Protein AF-A0A3M0ZYY0-F1 (afdb_monomer_lite)

Radius of gyration: 15.66 Å; chains: 1; bounding box: 43×36×39 Å

Sequence (171 aa):
MPRGFCGGTGKLKDIKLVLILAEPSNNTQSNEQYLKTKPNELLDEVSKFVYNAYEKSQDEFHQNARRFLNLVWPGLNFHEQMKKTWITESVLCSVPPIEGKEKGNSLADIDKEICKKCSEKYLLKQLKKMHDCCIVKVGTKAKRRINMAKNELISNGIDISTFHEIRHFKP

pLDDT: mean 86.07, std 13.93, range [40.84, 98.44]

Structure (mmCIF, N/CA/C/O backbone):
data_AF-A0A3M0ZYY0-F1
#
_entry.id   AF-A0A3M0ZYY0-F1
#
loop_
_atom_site.group_PDB
_atom_site.id
_atom_site.type_symbol
_atom_site.label_atom_id
_atom_site.label_alt_id
_atom_site.label_comp_id
_atom_site.label_asym_id
_atom_site.label_entity_id
_atom_site.label_seq_id
_atom_site.pdbx_PDB_ins_code
_atom_site.Cartn_x
_atom_site.Cartn_y
_atom_site.Cartn_z
_atom_site.occupancy
_atom_site.B_iso_or_equiv
_atom_site.auth_seq_id
_atom_site.auth_comp_id
_atom_site.auth_asym_id
_atom_site.auth_atom_id
_atom_site.pdbx_PDB_model_num
ATOM 1 N N . MET A 1 1 ? 8.358 0.743 -14.050 1.00 74.88 1 MET A N 1
ATOM 2 C CA . MET A 1 1 ? 6.918 1.063 -14.150 1.00 74.88 1 MET A CA 1
ATOM 3 C C . MET A 1 1 ? 6.292 0.900 -12.765 1.00 74.88 1 MET A C 1
ATOM 5 O O . MET A 1 1 ? 6.615 -0.093 -12.117 1.00 74.88 1 MET A O 1
ATOM 9 N N . PRO A 1 2 ? 5.470 1.855 -12.288 1.00 84.69 2 PRO A N 1
ATOM 10 C CA . PRO A 1 2 ? 4.757 1.731 -11.016 1.00 84.69 2 PRO A CA 1
ATOM 11 C C . PRO A 1 2 ? 3.792 0.535 -11.021 1.00 84.69 2 PRO A C 1
ATOM 13 O O . PRO A 1 2 ? 2.929 0.469 -11.889 1.00 84.69 2 PRO A O 1
ATOM 16 N N . ARG A 1 3 ? 3.937 -0.381 -10.062 1.00 88.62 3 ARG A N 1
ATOM 17 C CA . ARG A 1 3 ? 3.111 -1.588 -9.869 1.00 88.62 3 ARG A CA 1
ATOM 18 C C . ARG A 1 3 ? 2.894 -2.004 -8.415 1.00 88.62 3 ARG A C 1
ATOM 20 O O . ARG A 1 3 ? 2.139 -2.926 -8.154 1.00 88.62 3 ARG A O 1
ATOM 27 N N . GLY A 1 4 ? 3.535 -1.326 -7.468 1.00 90.31 4 GLY A N 1
ATOM 28 C CA . GLY A 1 4 ? 3.397 -1.590 -6.035 1.00 90.31 4 GLY A CA 1
ATOM 29 C C . GLY A 1 4 ? 2.084 -1.097 -5.432 1.00 90.31 4 GLY A C 1
ATOM 30 O O . GLY A 1 4 ? 2.113 -0.292 -4.506 1.00 90.31 4 GLY A O 1
ATOM 31 N N . PHE A 1 5 ? 0.934 -1.469 -5.993 1.00 94.19 5 PHE A N 1
ATOM 32 C CA . PHE A 1 5 ? -0.371 -1.062 -5.473 1.00 94.19 5 PHE A CA 1
ATOM 33 C C . PHE A 1 5 ? -1.480 -2.063 -5.824 1.00 94.19 5 PHE A C 1
ATOM 35 O O . PHE A 1 5 ? -1.444 -2.699 -6.874 1.00 94.19 5 PHE A O 1
ATOM 42 N N . CYS A 1 6 ? -2.476 -2.201 -4.947 1.00 95.75 6 CYS A N 1
ATOM 43 C CA . CYS A 1 6 ? -3.621 -3.096 -5.122 1.00 95.75 6 CYS A CA 1
ATOM 44 C C . CYS A 1 6 ? -4.774 -2.714 -4.178 1.00 95.75 6 CYS A C 1
ATOM 46 O O . CYS A 1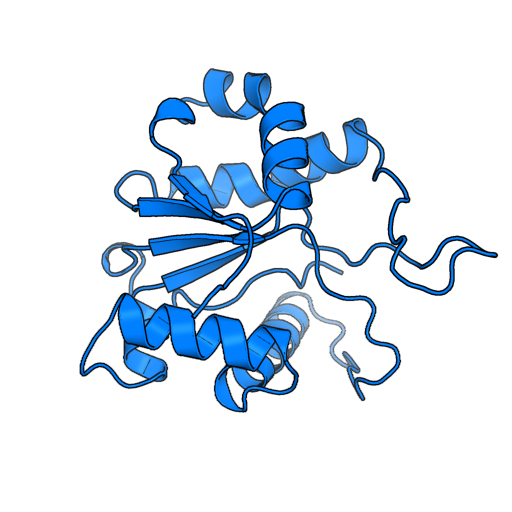 6 ? -4.552 -2.184 -3.090 1.00 95.75 6 CYS A O 1
ATOM 48 N N . GLY A 1 7 ? -6.010 -3.050 -4.548 1.00 96.56 7 GLY A N 1
ATOM 49 C CA . GLY A 1 7 ? -7.180 -2.885 -3.686 1.00 96.56 7 GLY A CA 1
ATOM 50 C C . GLY A 1 7 ? -7.919 -1.575 -3.895 1.00 96.56 7 GLY A C 1
ATOM 51 O O . GLY A 1 7 ? -7.862 -0.988 -4.971 1.00 96.56 7 GLY A O 1
ATOM 52 N N . GLY A 1 8 ? -8.665 -1.142 -2.879 1.00 95.75 8 GLY A N 1
ATOM 53 C CA . GLY A 1 8 ? -9.533 0.030 -2.967 1.00 95.75 8 GLY A CA 1
ATOM 54 C C . GLY A 1 8 ? -10.557 -0.076 -4.099 1.00 95.75 8 GLY A C 1
ATOM 55 O O . GLY A 1 8 ? -10.882 0.929 -4.721 1.00 95.75 8 GLY A O 1
ATOM 56 N N . THR A 1 9 ? -11.055 -1.284 -4.387 1.00 96.62 9 THR A N 1
ATOM 57 C CA . THR A 1 9 ? -11.944 -1.550 -5.536 1.00 96.62 9 THR A CA 1
ATOM 58 C C . THR A 1 9 ? -13.364 -0.994 -5.355 1.00 96.62 9 THR A C 1
ATOM 60 O O . THR A 1 9 ? -14.185 -1.081 -6.266 1.00 96.62 9 THR A O 1
ATOM 63 N N . GLY A 1 10 ? -13.669 -0.446 -4.174 1.00 94.56 10 GLY A N 1
ATOM 64 C CA . GLY A 1 10 ? -14.929 0.219 -3.845 1.00 94.56 10 GLY A CA 1
ATOM 65 C C . GLY A 1 10 ? -14.827 1.745 -3.911 1.00 94.56 10 GLY A C 1
ATOM 66 O O . GLY A 1 10 ? -14.058 2.310 -4.688 1.00 94.56 10 GLY A O 1
ATOM 67 N N . LYS A 1 11 ? -15.612 2.446 -3.083 1.00 95.44 11 LYS A N 1
ATOM 68 C CA . LYS A 1 11 ? -15.482 3.905 -2.951 1.00 95.44 11 LYS A CA 1
ATOM 69 C C . LYS A 1 11 ? -14.323 4.227 -2.012 1.00 95.44 11 LYS A C 1
ATOM 71 O O . LYS A 1 11 ? -14.091 3.513 -1.044 1.00 95.44 11 LYS A O 1
ATOM 76 N N . LEU A 1 12 ? -13.669 5.370 -2.220 1.00 94.62 12 LEU A N 1
ATOM 77 C CA . LEU A 1 12 ? -12.563 5.835 -1.369 1.00 94.62 12 LEU A CA 1
ATOM 78 C C . LEU A 1 12 ? -12.907 5.816 0.135 1.00 94.62 12 LEU A C 1
ATOM 80 O O . LEU A 1 12 ? -12.094 5.393 0.945 1.00 94.62 12 LEU A O 1
ATOM 84 N N . LYS A 1 13 ? -14.135 6.206 0.500 1.00 94.81 13 LYS A N 1
ATOM 85 C CA . LYS A 1 13 ? -14.626 6.219 1.892 1.00 94.81 13 LYS A CA 1
ATOM 86 C C . LYS A 1 13 ? -14.777 4.833 2.536 1.00 94.81 13 LYS A C 1
ATOM 88 O O . LYS A 1 13 ? -14.887 4.733 3.762 1.00 94.81 13 LYS A O 1
ATOM 93 N N . ASP A 1 14 ? -14.852 3.784 1.717 1.00 95.69 14 ASP A N 1
ATOM 94 C CA . ASP A 1 14 ? -15.029 2.406 2.175 1.00 95.69 14 ASP A CA 1
ATOM 95 C C . ASP A 1 14 ? -13.692 1.782 2.582 1.00 95.69 14 ASP A C 1
ATOM 97 O O . ASP A 1 14 ? -13.687 0.786 3.307 1.00 95.69 14 ASP A O 1
ATOM 101 N N . ILE A 1 15 ? -12.575 2.390 2.166 1.00 97.31 15 ILE A N 1
ATOM 102 C CA . ILE A 1 15 ? -11.231 2.018 2.595 1.00 97.31 15 ILE A CA 1
ATOM 103 C C . ILE A 1 15 ? -11.095 2.350 4.082 1.00 97.31 15 ILE A C 1
ATOM 105 O O . ILE A 1 15 ? -11.446 3.442 4.527 1.00 97.31 15 ILE A O 1
ATOM 109 N N . LYS A 1 16 ? -10.631 1.366 4.852 1.00 97.44 16 LYS A N 1
ATOM 110 C CA . LYS A 1 16 ? -10.428 1.443 6.307 1.00 97.44 16 LYS A CA 1
ATOM 111 C C . LYS A 1 16 ? -9.033 1.001 6.730 1.00 97.44 16 LYS A C 1
ATOM 113 O O . LYS A 1 16 ? -8.596 1.344 7.823 1.00 97.44 16 LYS A O 1
ATOM 118 N N . LEU A 1 17 ? -8.341 0.261 5.867 1.00 97.88 17 LEU A N 1
ATOM 119 C CA . LEU A 1 17 ? -6.992 -0.234 6.092 1.00 97.88 17 LEU A CA 1
ATOM 120 C C . LEU A 1 17 ? -6.093 0.161 4.921 1.00 97.88 17 LEU A C 1
ATOM 122 O O . LEU A 1 17 ? -6.437 -0.086 3.765 1.00 97.88 17 LEU A O 1
ATOM 126 N N . VAL A 1 18 ? -4.922 0.706 5.237 1.00 97.88 18 VAL A N 1
ATOM 127 C CA . VAL A 1 18 ? -3.832 0.943 4.292 1.00 97.88 18 VAL A CA 1
ATOM 128 C C . VAL A 1 18 ? -2.622 0.126 4.726 1.00 97.88 18 VAL A C 1
ATOM 130 O O . VAL A 1 18 ? -2.065 0.352 5.798 1.00 97.88 18 VAL A O 1
ATOM 133 N N . LEU A 1 19 ? -2.188 -0.807 3.886 1.00 97.56 19 LEU A N 1
ATOM 134 C CA . LEU A 1 19 ? -0.956 -1.565 4.085 1.00 97.56 19 LEU A CA 1
ATOM 135 C C . LEU A 1 19 ? 0.152 -0.949 3.237 1.00 97.56 19 LEU A C 1
ATOM 137 O O . LEU A 1 19 ? 0.022 -0.874 2.020 1.00 97.56 19 LEU A O 1
ATOM 141 N N . ILE A 1 20 ? 1.241 -0.525 3.876 1.00 96.12 20 ILE A N 1
ATOM 142 C CA . ILE A 1 20 ? 2.430 0.001 3.206 1.00 96.12 20 ILE A CA 1
ATOM 143 C C . ILE A 1 20 ? 3.529 -1.060 3.253 1.00 96.12 20 ILE A C 1
ATOM 145 O O . ILE A 1 20 ? 4.116 -1.309 4.311 1.00 96.12 20 ILE A O 1
ATOM 149 N N . LEU A 1 21 ? 3.829 -1.663 2.105 1.00 93.94 21 LEU A N 1
ATOM 150 C CA . LEU A 1 21 ? 4.947 -2.590 1.925 1.00 93.94 21 LEU A CA 1
ATOM 151 C C . LEU A 1 21 ? 6.195 -1.845 1.428 1.00 93.94 21 LEU A C 1
ATOM 153 O O . LEU A 1 21 ? 6.227 -0.618 1.306 1.00 93.94 21 LEU A O 1
ATOM 157 N N . ALA A 1 22 ? 7.271 -2.586 1.178 1.00 89.44 22 ALA A N 1
ATOM 158 C CA . ALA A 1 22 ? 8.546 -1.997 0.796 1.00 89.44 22 ALA A CA 1
ATOM 159 C C . ALA A 1 22 ? 8.619 -1.648 -0.699 1.00 89.44 22 ALA A C 1
ATOM 161 O O . ALA A 1 22 ? 8.849 -0.485 -1.033 1.00 89.44 22 ALA A O 1
ATOM 162 N N . GLU A 1 23 ? 8.498 -2.652 -1.561 1.00 87.00 23 GLU A N 1
ATOM 163 C CA . GLU A 1 23 ? 8.680 -2.585 -3.015 1.00 87.00 23 GLU A CA 1
ATOM 164 C C . GLU A 1 23 ? 8.132 -3.852 -3.675 1.00 87.00 23 GLU A C 1
ATOM 166 O O . GLU A 1 23 ? 8.063 -4.885 -2.991 1.00 87.00 23 GLU A O 1
ATOM 171 N N . PRO A 1 24 ? 7.872 -3.822 -4.995 1.00 84.88 24 PRO A N 1
ATOM 172 C CA . PRO A 1 24 ? 7.311 -4.970 -5.667 1.00 84.88 24 PRO A CA 1
ATOM 173 C C . PRO A 1 24 ? 8.443 -5.959 -5.911 1.00 84.88 24 PRO A C 1
ATOM 175 O O . PRO A 1 24 ? 9.529 -5.569 -6.363 1.00 84.88 24 PRO A O 1
ATOM 178 N N . SER A 1 25 ? 8.196 -7.239 -5.643 1.00 75.44 25 SER A N 1
ATOM 179 C CA . SER A 1 25 ? 9.203 -8.290 -5.801 1.00 75.44 25 SER A CA 1
ATOM 180 C C . SER A 1 25 ? 9.715 -8.368 -7.243 1.00 75.44 25 SER A C 1
ATOM 182 O O . SER A 1 25 ? 8.949 -8.280 -8.198 1.00 75.44 25 SER A O 1
ATOM 184 N N . ASN A 1 26 ? 11.020 -8.576 -7.430 1.00 66.12 26 ASN A N 1
ATOM 185 C CA . ASN A 1 26 ? 11.620 -8.785 -8.755 1.00 66.12 26 ASN A CA 1
ATOM 186 C C . ASN A 1 26 ? 11.412 -10.211 -9.272 1.00 66.12 26 ASN A C 1
ATOM 188 O O . ASN A 1 26 ? 12.349 -10.770 -9.838 1.00 66.12 26 ASN A O 1
ATOM 192 N N . ASN A 1 27 ? 10.279 -10.859 -8.996 1.00 55.78 27 ASN A N 1
ATOM 193 C CA . ASN A 1 27 ? 10.145 -12.273 -9.326 1.00 55.78 27 ASN A CA 1
ATOM 194 C C . ASN A 1 27 ? 10.332 -12.482 -10.834 1.00 55.78 27 ASN A C 1
ATOM 196 O O . ASN A 1 27 ? 9.423 -12.281 -11.623 1.00 55.78 27 ASN A O 1
ATOM 200 N N . THR A 1 28 ? 11.519 -12.946 -11.219 1.00 49.25 28 THR A N 1
ATOM 201 C CA . THR A 1 28 ? 11.876 -13.408 -12.564 1.00 49.25 28 THR A CA 1
ATOM 202 C C . THR A 1 28 ? 11.120 -14.686 -12.939 1.00 49.25 28 THR A C 1
ATOM 204 O O . THR A 1 28 ? 11.230 -15.164 -14.060 1.00 49.25 28 THR A O 1
ATOM 207 N N . GLN A 1 29 ? 10.353 -15.239 -11.992 1.00 48.00 29 GLN A N 1
ATOM 208 C CA . GLN A 1 29 ? 9.480 -16.399 -12.142 1.00 48.00 29 GLN A CA 1
ATOM 209 C C . GLN A 1 29 ? 8.045 -16.038 -12.551 1.00 48.00 29 GLN A C 1
ATOM 211 O O . GLN A 1 29 ? 7.262 -16.940 -12.847 1.00 48.00 29 GLN A O 1
ATOM 216 N N . SER A 1 30 ? 7.653 -14.758 -12.547 1.00 57.78 30 SER A N 1
ATOM 217 C CA . SER A 1 30 ? 6.348 -14.378 -13.083 1.00 57.78 30 SER A CA 1
ATOM 218 C C . SER A 1 30 ? 6.436 -14.257 -14.607 1.00 57.78 30 SER A C 1
ATOM 220 O O . SER A 1 30 ? 7.306 -13.574 -15.139 1.00 57.78 30 SER A O 1
ATOM 222 N N . ASN A 1 31 ? 5.477 -14.848 -15.329 1.00 64.88 31 ASN A N 1
ATOM 223 C CA . ASN A 1 31 ? 5.184 -14.513 -16.734 1.00 64.88 31 ASN A CA 1
ATOM 224 C C . ASN A 1 31 ? 4.581 -13.094 -16.849 1.00 64.88 31 ASN A C 1
ATOM 226 O O . ASN A 1 31 ? 3.651 -12.854 -17.616 1.00 64.88 31 ASN A O 1
ATOM 230 N N . GLU A 1 32 ? 5.040 -12.166 -16.010 1.00 75.62 32 GLU A N 1
ATOM 231 C CA . GLU A 1 32 ? 4.570 -10.796 -15.944 1.00 75.62 32 GLU A CA 1
ATOM 232 C C . GLU A 1 32 ? 5.071 -10.052 -17.173 1.00 75.62 32 GLU A C 1
ATOM 234 O O . GLU A 1 32 ? 6.248 -9.718 -17.300 1.00 75.62 32 GLU A O 1
ATOM 239 N N . GLN A 1 33 ? 4.153 -9.820 -18.099 1.00 75.94 33 GLN A N 1
ATOM 240 C CA . GLN A 1 33 ? 4.397 -9.059 -19.307 1.00 75.94 33 GLN A CA 1
ATOM 241 C C . GLN A 1 33 ? 3.315 -8.002 -19.419 1.00 75.94 33 GLN A C 1
ATOM 243 O O . GLN A 1 33 ? 2.133 -8.295 -19.253 1.00 75.94 33 GLN A O 1
ATOM 248 N N . TYR A 1 34 ? 3.748 -6.778 -19.699 1.00 81.19 34 TYR A N 1
ATOM 249 C CA . TYR A 1 34 ? 2.863 -5.654 -19.942 1.00 81.19 34 TYR A CA 1
ATOM 250 C C . TYR A 1 34 ? 2.965 -5.277 -21.407 1.00 81.19 34 TYR A C 1
ATOM 252 O O . TYR A 1 34 ? 3.991 -4.755 -21.849 1.00 81.19 34 TYR A O 1
ATOM 260 N N . LEU A 1 35 ? 1.928 -5.604 -22.172 1.00 83.19 35 LEU A N 1
ATOM 261 C CA . LEU A 1 35 ? 1.931 -5.419 -23.624 1.00 83.19 35 LEU A CA 1
ATOM 262 C C . LEU A 1 35 ? 1.304 -4.083 -24.031 1.00 83.19 35 LEU A C 1
ATOM 264 O O . LEU A 1 35 ? 1.445 -3.648 -25.175 1.00 83.19 35 LEU A O 1
ATOM 268 N N . LYS A 1 36 ? 0.586 -3.426 -23.115 1.00 86.69 36 LYS A N 1
ATOM 269 C CA . LYS A 1 36 ? -0.076 -2.153 -23.394 1.00 86.69 36 LYS A CA 1
ATOM 270 C C . LYS A 1 36 ? 0.908 -0.988 -23.352 1.00 86.69 36 LYS A C 1
ATOM 272 O O . LYS A 1 36 ? 1.755 -0.881 -22.473 1.00 86.69 36 LYS A O 1
ATOM 277 N N . THR A 1 37 ? 0.749 -0.065 -24.297 1.00 83.81 37 THR A N 1
ATOM 278 C CA . THR A 1 37 ? 1.618 1.115 -24.439 1.00 83.81 37 THR A CA 1
ATOM 279 C C . THR A 1 37 ? 0.952 2.407 -23.972 1.00 83.81 37 THR A C 1
ATOM 281 O O . THR A 1 37 ? 1.643 3.360 -23.611 1.00 83.81 37 THR A O 1
ATOM 284 N N . LYS A 1 38 ? -0.389 2.462 -23.934 1.00 91.06 38 LYS A N 1
ATOM 285 C CA . LYS A 1 38 ? -1.114 3.633 -23.424 1.00 91.06 38 LYS A CA 1
ATOM 286 C C . LYS A 1 38 ? -1.149 3.623 -21.892 1.00 91.06 38 LYS A C 1
ATOM 288 O O . LYS A 1 38 ? -1.486 2.588 -21.319 1.00 91.06 38 LYS A O 1
ATOM 293 N N . PRO A 1 39 ? -0.923 4.765 -21.215 1.00 88.75 39 PRO A N 1
ATOM 294 C CA . PRO A 1 39 ? -0.830 4.813 -19.753 1.00 88.75 39 PRO A CA 1
ATOM 295 C C . PRO A 1 39 ? -2.016 4.195 -19.000 1.00 88.75 39 PRO A C 1
ATOM 297 O O . PRO A 1 39 ? -1.805 3.424 -18.072 1.00 88.75 39 PRO A O 1
ATOM 300 N N . ASN A 1 40 ? -3.256 4.488 -19.403 1.00 89.19 40 ASN A N 1
ATOM 301 C CA . ASN A 1 40 ? -4.443 3.956 -18.720 1.00 89.19 40 ASN A CA 1
ATOM 302 C C . ASN A 1 40 ? -4.614 2.447 -18.933 1.00 89.19 40 ASN A C 1
ATOM 304 O O . ASN A 1 40 ? -4.986 1.737 -18.007 1.00 89.19 40 ASN A O 1
ATOM 308 N N . GLU A 1 41 ? -4.321 1.961 -20.140 1.00 91.06 41 GLU A N 1
ATOM 309 C CA . GLU A 1 41 ? -4.390 0.532 -20.463 1.00 91.06 41 GLU A CA 1
ATOM 310 C C . GLU A 1 41 ? -3.303 -0.246 -19.709 1.00 91.06 41 GLU A C 1
ATOM 312 O O . GLU A 1 41 ? -3.561 -1.329 -19.193 1.00 91.06 41 GLU A O 1
ATOM 317 N N . LEU A 1 42 ? -2.110 0.343 -19.582 1.00 90.00 42 LEU A N 1
ATOM 318 C CA . LEU A 1 42 ? -1.010 -0.213 -18.802 1.00 90.00 42 LEU A CA 1
ATOM 319 C C . LEU A 1 42 ? -1.352 -0.277 -17.307 1.00 90.00 42 LEU A C 1
ATOM 321 O O . LEU A 1 42 ? -1.118 -1.293 -16.662 1.00 90.00 42 LEU A O 1
ATOM 325 N N . LEU A 1 43 ? -1.940 0.785 -16.746 1.00 89.50 43 LEU A N 1
ATOM 326 C CA . LEU A 1 43 ? -2.380 0.794 -15.347 1.00 89.50 43 LEU A CA 1
ATOM 327 C C . LEU A 1 43 ? -3.455 -0.262 -15.068 1.00 89.50 43 LEU A C 1
ATOM 329 O O . LEU A 1 43 ? -3.426 -0.883 -14.006 1.00 89.50 43 LEU A O 1
ATOM 333 N N . ASP A 1 44 ? -4.385 -0.473 -15.998 1.00 90.69 44 ASP A N 1
ATOM 334 C CA . ASP A 1 44 ? -5.406 -1.518 -15.897 1.00 90.69 44 ASP A CA 1
ATOM 335 C C . ASP A 1 44 ? -4.782 -2.925 -15.936 1.00 90.69 44 ASP A C 1
ATOM 337 O O . ASP A 1 44 ? -5.098 -3.766 -15.094 1.00 90.69 44 ASP A O 1
ATOM 341 N N . GLU A 1 45 ? -3.833 -3.165 -16.846 1.00 91.69 45 GLU A N 1
ATOM 342 C CA . GLU A 1 45 ? -3.103 -4.437 -16.956 1.00 91.69 45 GLU A CA 1
ATOM 343 C C . GLU A 1 45 ? -2.322 -4.761 -15.670 1.00 91.69 45 GLU A C 1
ATOM 345 O O . GLU A 1 45 ? -2.457 -5.854 -15.116 1.00 91.69 45 GLU A O 1
ATOM 350 N N . VAL A 1 46 ? -1.590 -3.779 -15.135 1.00 90.62 46 VAL A N 1
ATOM 351 C CA . VAL A 1 46 ? -0.880 -3.870 -13.848 1.00 90.62 46 VAL A CA 1
ATOM 352 C C . VAL A 1 46 ? -1.836 -4.156 -12.700 1.00 90.62 46 VAL A C 1
ATOM 354 O O . VAL A 1 46 ? -1.611 -5.082 -11.922 1.00 90.62 46 VAL A O 1
ATOM 357 N N . SER A 1 47 ? -2.923 -3.389 -12.602 1.00 92.06 47 SER A N 1
ATOM 358 C CA . SER A 1 47 ? -3.890 -3.533 -11.511 1.00 92.06 47 SER A CA 1
ATOM 359 C C . SER A 1 47 ? -4.508 -4.929 -11.508 1.00 92.06 47 SER A C 1
ATOM 361 O O . SER A 1 47 ? -4.589 -5.561 -10.457 1.00 92.06 47 SER A O 1
ATOM 363 N N . LYS A 1 48 ? -4.889 -5.442 -12.684 1.00 92.44 48 LYS A N 1
ATOM 364 C CA . LYS A 1 48 ? -5.423 -6.800 -12.849 1.00 92.44 48 LYS A CA 1
ATOM 365 C C . LYS A 1 48 ? -4.397 -7.863 -12.485 1.00 92.44 48 LYS A C 1
ATOM 367 O O . LYS A 1 48 ? -4.738 -8.814 -11.788 1.00 92.44 48 LYS A O 1
ATOM 372 N N . PHE A 1 49 ? -3.153 -7.708 -12.935 1.00 92.00 49 PHE A N 1
ATOM 373 C CA . PHE A 1 49 ? -2.089 -8.661 -12.638 1.00 92.00 49 PHE A CA 1
ATOM 374 C C . PHE A 1 49 ? -1.852 -8.782 -11.127 1.00 92.00 49 PHE A C 1
ATOM 376 O O . PHE A 1 49 ? -1.936 -9.880 -10.574 1.00 92.00 49 PHE A O 1
ATOM 383 N N . VAL A 1 50 ? -1.640 -7.654 -10.443 1.00 92.19 50 VAL A N 1
ATOM 384 C CA . VAL A 1 50 ? -1.374 -7.638 -8.997 1.00 92.19 50 VAL A CA 1
ATOM 385 C C . VAL A 1 50 ? -2.598 -8.113 -8.209 1.00 92.19 50 VAL A C 1
ATOM 387 O O . VAL A 1 50 ? -2.459 -8.909 -7.282 1.00 92.19 50 VAL A O 1
ATOM 390 N N . TYR A 1 51 ? -3.809 -7.699 -8.597 1.00 95.31 51 TYR A N 1
ATOM 391 C CA . TYR A 1 51 ? -5.045 -8.173 -7.968 1.00 95.31 51 TYR A CA 1
ATOM 392 C C . TYR A 1 51 ? -5.172 -9.698 -8.039 1.00 95.31 51 TYR A C 1
ATOM 394 O O . TYR A 1 51 ? -5.420 -10.345 -7.020 1.00 95.31 51 TYR A O 1
ATOM 402 N N . ASN A 1 52 ? -4.919 -10.277 -9.215 1.00 94.38 52 ASN A N 1
ATOM 403 C CA . ASN A 1 52 ? -4.963 -11.720 -9.426 1.00 94.38 52 ASN A CA 1
ATOM 404 C C . ASN A 1 52 ? -3.894 -12.463 -8.613 1.00 94.38 52 ASN A C 1
ATOM 406 O O . ASN A 1 52 ? -4.157 -13.570 -8.142 1.00 94.38 52 ASN A O 1
ATOM 410 N N . ALA A 1 53 ? -2.711 -11.872 -8.414 1.00 92.56 53 ALA A N 1
ATOM 411 C CA . ALA A 1 53 ? -1.662 -12.462 -7.583 1.00 92.56 53 ALA A CA 1
ATOM 412 C C . ALA A 1 53 ? -2.115 -12.611 -6.117 1.00 92.56 53 ALA A C 1
ATOM 414 O O . ALA A 1 53 ? -1.943 -13.675 -5.512 1.00 92.56 53 ALA A O 1
ATOM 415 N N . TYR A 1 54 ? -2.784 -11.590 -5.565 1.00 94.69 54 TYR A N 1
ATOM 416 C CA . TYR A 1 54 ? -3.421 -11.663 -4.243 1.00 94.69 54 TYR A CA 1
ATOM 417 C C . TYR A 1 54 ? -4.622 -12.615 -4.216 1.00 94.69 54 TYR A C 1
ATOM 419 O O . TYR A 1 54 ? -4.792 -13.370 -3.255 1.00 94.69 54 TYR A O 1
ATOM 427 N N . GLU A 1 55 ? -5.464 -12.599 -5.248 1.00 96.44 55 GLU A N 1
ATOM 428 C CA . GLU A 1 55 ? -6.655 -13.447 -5.322 1.00 96.44 55 GLU A CA 1
ATOM 429 C C . GLU A 1 55 ? -6.291 -14.932 -5.290 1.00 96.44 55 GLU A C 1
ATOM 431 O O . GLU A 1 55 ? -6.835 -15.701 -4.492 1.00 96.44 55 GLU A O 1
ATOM 436 N N . LYS A 1 56 ? -5.314 -15.311 -6.117 1.00 94.94 56 LYS A N 1
ATOM 437 C CA . LYS A 1 56 ? -4.841 -16.688 -6.278 1.00 94.94 56 LYS A CA 1
ATOM 438 C C . LYS A 1 56 ? -3.810 -17.097 -5.233 1.00 94.94 56 LYS A C 1
ATOM 440 O O . LYS A 1 56 ? -3.405 -18.252 -5.221 1.00 94.94 56 LYS A O 1
ATOM 445 N N . SER A 1 57 ? -3.401 -16.176 -4.356 1.00 92.81 57 SER A N 1
ATOM 446 C CA . SER A 1 57 ? -2.344 -16.410 -3.365 1.00 92.81 57 SER A CA 1
ATOM 447 C C . SER A 1 57 ? -1.070 -16.967 -4.020 1.00 92.81 57 SER A C 1
ATOM 449 O O . SER A 1 57 ? -0.557 -18.013 -3.624 1.00 92.81 57 SER A O 1
ATOM 451 N N . GLN A 1 58 ? -0.611 -16.278 -5.069 1.00 89.56 58 GLN A N 1
ATOM 452 C CA . GLN A 1 58 ? 0.351 -16.784 -6.055 1.00 89.56 58 GLN A CA 1
ATOM 453 C C . GLN A 1 58 ? 1.673 -17.292 -5.460 1.00 89.56 58 GLN A C 1
ATOM 455 O O . GLN A 1 58 ? 2.263 -18.228 -5.992 1.00 89.56 58 GLN A O 1
ATOM 460 N N . ASP A 1 59 ? 2.135 -16.690 -4.370 1.00 88.44 59 ASP A N 1
ATOM 461 C CA . ASP A 1 59 ? 3.323 -17.120 -3.637 1.00 88.44 59 ASP A CA 1
ATOM 462 C C . ASP A 1 59 ? 3.090 -17.041 -2.119 1.00 88.44 59 ASP A C 1
ATOM 464 O O . ASP A 1 59 ? 2.022 -16.633 -1.650 1.00 88.44 59 ASP A O 1
ATOM 468 N N . GLU A 1 60 ? 4.096 -17.435 -1.337 1.00 89.69 60 GLU A N 1
ATOM 469 C CA . GLU A 1 60 ? 4.038 -17.425 0.129 1.00 89.69 60 GLU A CA 1
ATOM 470 C C . GLU A 1 60 ? 3.702 -16.034 0.694 1.00 89.69 60 GLU A C 1
ATOM 472 O O . GLU A 1 60 ? 2.952 -15.912 1.667 1.00 89.69 60 GLU A O 1
ATOM 477 N N . PHE A 1 61 ? 4.206 -14.968 0.067 1.00 89.38 61 PHE A N 1
ATOM 478 C CA . PHE A 1 61 ? 3.903 -13.609 0.494 1.00 89.38 61 PHE A CA 1
ATOM 479 C C . PHE A 1 61 ? 2.414 -13.296 0.309 1.00 89.38 61 PHE A C 1
ATOM 481 O O . PHE A 1 61 ? 1.766 -12.836 1.253 1.00 89.38 61 PHE A O 1
ATOM 488 N N . HIS A 1 62 ? 1.850 -13.600 -0.864 1.00 92.50 62 HIS A N 1
ATOM 489 C CA . HIS A 1 62 ? 0.425 -13.401 -1.128 1.00 92.50 62 HIS A CA 1
ATOM 490 C C . HIS A 1 62 ? -0.449 -14.289 -0.227 1.00 92.50 62 HIS A C 1
ATOM 492 O O . HIS A 1 62 ? -1.463 -13.814 0.282 1.00 92.50 62 HIS A O 1
ATOM 498 N N . GLN A 1 63 ? -0.045 -15.534 0.052 1.00 93.88 63 GLN A N 1
ATOM 499 C CA . GLN A 1 63 ? -0.740 -16.419 1.000 1.00 93.88 63 GLN A CA 1
ATOM 500 C C . GLN A 1 63 ? -0.784 -15.822 2.411 1.00 93.88 63 GLN A C 1
ATOM 502 O O . GLN A 1 63 ? -1.843 -15.780 3.042 1.00 93.88 63 GLN A O 1
ATOM 507 N N . ASN A 1 64 ? 0.347 -15.317 2.903 1.00 94.31 64 ASN A N 1
ATOM 508 C CA . ASN A 1 64 ? 0.423 -14.705 4.227 1.00 94.31 64 ASN A CA 1
ATOM 509 C C . ASN A 1 64 ? -0.366 -13.392 4.293 1.00 94.31 64 ASN A C 1
ATOM 511 O O . ASN A 1 64 ? -1.092 -13.161 5.261 1.00 94.31 64 ASN A O 1
ATOM 515 N N . ALA A 1 65 ? -0.313 -12.569 3.243 1.00 94.50 65 ALA A N 1
ATOM 516 C CA . ALA A 1 65 ? -1.148 -11.378 3.148 1.00 94.50 65 ALA A CA 1
ATOM 517 C C . ALA A 1 65 ? -2.645 -11.732 3.162 1.00 94.50 65 ALA A C 1
ATOM 519 O O . ALA A 1 65 ? -3.422 -11.090 3.863 1.00 94.50 65 ALA A O 1
ATOM 520 N N . ARG A 1 66 ? -3.062 -12.792 2.459 1.00 96.19 66 ARG A N 1
ATOM 521 C CA . ARG A 1 66 ? -4.455 -13.266 2.465 1.00 96.19 66 ARG A CA 1
ATOM 522 C C . ARG A 1 66 ? -4.910 -13.770 3.828 1.00 96.19 66 ARG A C 1
ATOM 524 O O . ARG A 1 66 ? -6.020 -13.449 4.242 1.00 96.19 66 ARG A O 1
ATOM 531 N N . ARG A 1 67 ? -4.055 -14.492 4.554 1.00 96.06 67 ARG A N 1
ATOM 532 C CA . ARG A 1 67 ? -4.327 -14.881 5.948 1.00 96.06 67 ARG A CA 1
ATOM 533 C C . ARG A 1 67 ? -4.509 -13.658 6.839 1.00 96.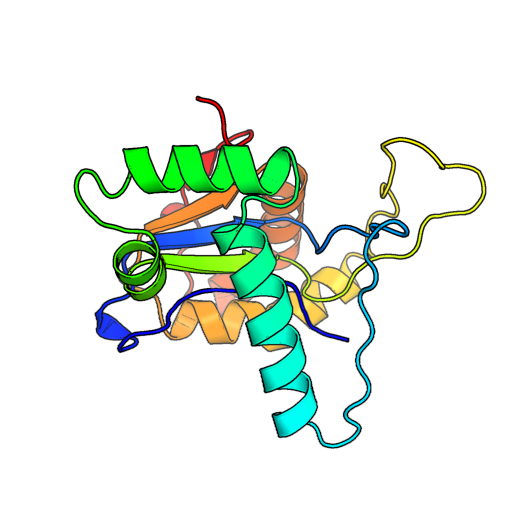06 67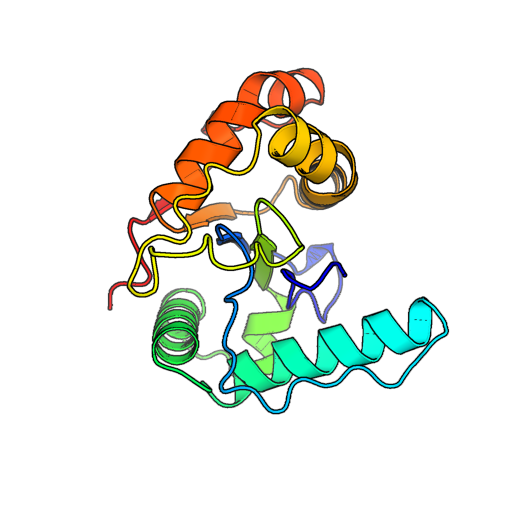 ARG A C 1
ATOM 535 O O . ARG A 1 67 ? -5.490 -13.587 7.569 1.00 96.06 67 ARG A O 1
ATOM 542 N N . PHE A 1 68 ? -3.623 -12.672 6.718 1.00 96.12 68 PHE A N 1
ATOM 543 C CA . PHE A 1 68 ? -3.742 -11.416 7.451 1.00 96.12 68 PHE A CA 1
ATOM 544 C C . PHE A 1 68 ? -5.067 -10.694 7.147 1.00 96.12 68 PHE A C 1
ATOM 546 O O . PHE A 1 68 ? -5.756 -10.272 8.072 1.00 96.12 68 PHE A O 1
ATOM 553 N N . LEU A 1 69 ? -5.484 -10.610 5.878 1.00 97.06 69 LEU A N 1
ATOM 554 C CA . LEU A 1 69 ? -6.774 -10.006 5.520 1.00 97.06 69 LEU A CA 1
ATOM 555 C C . LEU A 1 69 ? -7.967 -10.762 6.115 1.00 97.06 69 LEU A C 1
ATOM 557 O O . LEU A 1 69 ? -8.912 -10.117 6.560 1.00 97.06 69 LEU A O 1
ATOM 561 N N . ASN A 1 70 ? -7.914 -12.095 6.188 1.00 97.06 70 ASN A N 1
ATOM 562 C CA . ASN A 1 70 ? -8.960 -12.888 6.841 1.00 97.06 70 ASN A CA 1
ATOM 563 C C . ASN A 1 70 ? -9.056 -12.609 8.350 1.00 97.06 70 ASN A C 1
ATOM 565 O O . ASN A 1 70 ? -10.152 -12.669 8.903 1.00 97.06 70 ASN A O 1
ATOM 569 N N . LEU A 1 71 ? -7.932 -12.298 9.008 1.00 96.00 71 LEU A N 1
ATOM 570 C CA . LEU A 1 71 ? -7.913 -11.913 10.423 1.00 96.00 71 LEU A CA 1
ATOM 571 C C . LEU A 1 71 ? -8.487 -10.509 10.641 1.00 96.00 71 LEU A C 1
ATOM 573 O O . LEU A 1 71 ? -9.235 -10.296 11.590 1.00 96.00 71 LEU A O 1
ATOM 577 N N . VAL A 1 72 ? -8.155 -9.553 9.767 1.00 96.50 72 VAL A N 1
ATOM 578 C CA . VAL A 1 72 ? -8.657 -8.172 9.884 1.00 96.50 72 VAL A CA 1
ATOM 579 C C . VAL A 1 72 ? -10.138 -8.069 9.509 1.00 96.50 72 VAL A C 1
ATOM 581 O O . VAL A 1 72 ? -10.875 -7.277 10.093 1.00 96.50 72 VAL A O 1
ATOM 584 N N . TRP A 1 73 ? -10.586 -8.873 8.547 1.00 97.44 73 TRP A N 1
ATOM 585 C CA . TRP A 1 73 ? -11.931 -8.820 7.977 1.00 97.44 73 TRP A CA 1
ATOM 586 C C . TRP A 1 73 ? -12.648 -10.176 8.085 1.00 97.44 73 TRP A C 1
ATOM 588 O O . TRP A 1 73 ? -12.953 -10.798 7.057 1.00 97.44 73 TRP A O 1
ATOM 598 N N . PRO A 1 74 ? -12.928 -10.658 9.308 1.00 97.19 74 PRO A N 1
ATOM 599 C CA . PRO A 1 74 ? -13.552 -11.959 9.502 1.00 97.19 74 PRO A CA 1
ATOM 600 C C . PRO A 1 74 ? -14.923 -12.017 8.816 1.00 97.19 74 PRO A C 1
ATOM 602 O O . PRO A 1 74 ? -15.720 -11.082 8.890 1.00 97.19 74 PRO A O 1
ATOM 605 N N . GLY A 1 75 ? -15.187 -13.124 8.121 1.00 96.88 75 GLY A N 1
ATOM 606 C CA . GLY A 1 75 ? -16.449 -13.362 7.413 1.00 96.88 75 GLY A CA 1
ATOM 607 C C . GLY A 1 75 ? -16.596 -12.653 6.060 1.00 96.88 75 GLY A C 1
ATOM 608 O O . GLY A 1 75 ? -17.553 -12.936 5.343 1.00 96.88 75 GLY A O 1
ATOM 609 N N . LEU A 1 76 ? -15.664 -11.776 5.665 1.00 98.25 76 LEU A N 1
ATOM 610 C CA . LEU A 1 76 ? -15.668 -11.176 4.327 1.00 98.25 76 LEU A CA 1
ATOM 611 C C . LEU A 1 76 ? -14.915 -12.053 3.325 1.00 98.25 76 LEU A C 1
ATOM 613 O O . LEU A 1 76 ? -13.849 -12.586 3.630 1.00 98.25 76 LEU A O 1
ATOM 617 N N . ASN A 1 77 ? -15.437 -12.152 2.100 1.00 97.88 77 ASN A N 1
ATOM 618 C CA . ASN A 1 77 ? -14.702 -12.749 0.984 1.00 97.88 77 ASN A CA 1
ATOM 619 C C . ASN A 1 77 ? -13.622 -11.786 0.454 1.00 97.88 77 ASN A C 1
ATOM 621 O O . ASN A 1 77 ? -13.628 -10.594 0.763 1.00 97.88 77 ASN A O 1
ATOM 625 N N . PHE A 1 78 ? -12.717 -12.291 -0.387 1.00 98.06 78 PHE A N 1
ATOM 626 C CA . PHE A 1 78 ? -11.602 -11.508 -0.927 1.00 98.06 78 PHE A CA 1
ATOM 627 C C . PHE A 1 78 ? -12.031 -10.194 -1.591 1.00 98.06 78 PHE A C 1
ATOM 629 O O . PHE A 1 78 ? -11.459 -9.146 -1.302 1.00 98.06 78 PHE A O 1
ATOM 636 N N . HIS A 1 79 ? -13.054 -10.212 -2.445 1.00 98.06 79 HIS A N 1
ATOM 637 C CA . HIS A 1 79 ? -13.494 -9.004 -3.142 1.00 98.06 79 HIS A CA 1
ATOM 638 C C . HIS A 1 79 ? -13.983 -7.929 -2.164 1.00 98.06 79 HIS A C 1
ATOM 640 O O . HIS A 1 79 ? -13.624 -6.760 -2.311 1.00 98.06 79 HIS A O 1
ATOM 646 N N . GLU A 1 80 ? -14.735 -8.318 -1.132 1.00 98.44 80 GLU A N 1
ATOM 647 C CA . GLU A 1 80 ? -15.186 -7.401 -0.080 1.00 98.44 80 GLU A CA 1
ATOM 648 C C . GLU A 1 80 ? -14.024 -6.887 0.783 1.00 98.44 80 GLU A C 1
ATOM 650 O O . GLU A 1 80 ? -13.983 -5.700 1.119 1.00 98.44 80 GLU A O 1
ATOM 655 N N . GLN A 1 81 ? -13.034 -7.735 1.082 1.00 98.44 81 GLN A N 1
ATOM 656 C CA . GLN A 1 81 ? -11.800 -7.327 1.768 1.00 98.44 81 GLN A CA 1
ATOM 657 C C . GLN A 1 81 ? -11.038 -6.264 0.963 1.00 98.44 81 GLN A C 1
ATOM 659 O O . GLN A 1 81 ? -10.586 -5.260 1.522 1.00 98.44 81 GLN A O 1
ATOM 664 N N . MET A 1 82 ? -10.935 -6.445 -0.357 1.00 98.25 82 MET A N 1
ATOM 665 C CA . MET A 1 82 ? -10.218 -5.526 -1.245 1.00 98.25 82 MET A CA 1
ATOM 666 C C . MET A 1 82 ? -10.962 -4.209 -1.499 1.00 98.25 82 MET A C 1
ATOM 668 O O . MET A 1 82 ? -10.317 -3.217 -1.828 1.00 98.25 82 MET A O 1
ATOM 672 N N . LYS A 1 83 ? -12.283 -4.134 -1.282 1.00 98.12 83 LYS A N 1
ATOM 673 C CA . LYS A 1 83 ? -13.000 -2.842 -1.250 1.00 98.12 83 LYS A CA 1
ATOM 674 C C . LYS A 1 83 ? -12.597 -1.993 -0.042 1.00 98.12 83 LYS A C 1
ATOM 676 O O . LYS A 1 83 ? -12.601 -0.769 -0.128 1.00 98.12 83 LYS A O 1
ATOM 681 N N . LYS A 1 84 ? -12.258 -2.648 1.074 1.00 98.25 84 LYS A N 1
ATOM 682 C CA . LYS A 1 84 ? -11.935 -2.018 2.366 1.00 98.25 84 LYS A CA 1
ATOM 683 C C . LYS A 1 84 ? -10.441 -1.825 2.611 1.00 98.25 84 LYS A C 1
ATOM 685 O O . LYS A 1 84 ? -10.064 -1.104 3.536 1.00 98.25 84 LYS A O 1
ATOM 690 N N . THR A 1 85 ? -9.601 -2.453 1.794 1.00 98.25 85 THR A N 1
ATOM 691 C CA . THR A 1 85 ? -8.147 -2.444 1.954 1.00 98.25 85 THR A CA 1
ATOM 692 C C . THR A 1 85 ? -7.479 -1.806 0.752 1.00 98.25 85 THR A C 1
ATOM 694 O O . THR A 1 85 ? -7.720 -2.210 -0.383 1.00 98.25 85 THR A O 1
ATOM 697 N N . TRP A 1 86 ? -6.591 -0.855 1.013 1.00 97.88 86 TRP A N 1
ATOM 698 C CA . TRP A 1 86 ? -5.612 -0.374 0.050 1.00 97.88 86 TRP A CA 1
ATOM 699 C C . TRP A 1 86 ? -4.243 -0.938 0.410 1.00 97.88 86 TRP A C 1
ATOM 701 O O . TRP A 1 86 ? -3.785 -0.810 1.542 1.00 97.88 86 TRP A O 1
ATOM 711 N N . ILE A 1 87 ? -3.582 -1.569 -0.546 1.00 97.25 87 ILE A N 1
ATOM 712 C CA . ILE A 1 87 ? -2.211 -2.040 -0.413 1.00 97.25 87 ILE A CA 1
ATOM 713 C C . ILE A 1 87 ? -1.368 -1.170 -1.331 1.00 97.25 87 ILE A C 1
ATOM 715 O O . ILE A 1 87 ? -1.680 -1.008 -2.507 1.00 97.25 87 ILE A O 1
ATOM 719 N N . THR A 1 88 ? -0.315 -0.585 -0.790 1.00 96.19 88 THR A N 1
ATOM 720 C CA . THR A 1 88 ? 0.642 0.231 -1.530 1.00 96.19 88 THR A CA 1
ATOM 721 C C . THR A 1 88 ? 2.037 -0.037 -1.009 1.00 96.19 88 THR A C 1
ATOM 723 O O . THR A 1 88 ? 2.237 -0.775 -0.044 1.00 96.19 88 THR A O 1
ATOM 726 N N . GLU A 1 89 ? 3.024 0.576 -1.632 1.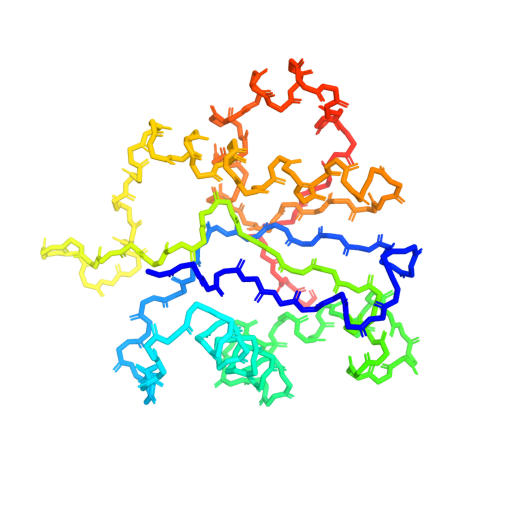00 93.56 89 GLU A N 1
ATOM 727 C CA . GLU A 1 89 ? 4.416 0.353 -1.310 1.00 93.56 89 GLU A CA 1
ATOM 728 C C . GLU A 1 89 ? 5.174 1.669 -1.222 1.00 93.56 89 GLU A C 1
ATOM 730 O O . GLU A 1 89 ? 4.844 2.660 -1.874 1.00 93.56 89 GLU A O 1
ATOM 735 N N . SER A 1 90 ? 6.220 1.685 -0.398 1.00 89.88 90 SER A N 1
ATOM 736 C CA . SER A 1 90 ? 7.049 2.879 -0.212 1.00 89.88 90 SER A CA 1
ATOM 737 C C . SER A 1 90 ? 7.780 3.308 -1.491 1.00 89.88 90 SER A C 1
ATOM 739 O O . SER A 1 90 ? 8.084 4.488 -1.662 1.00 89.88 90 SER A O 1
ATOM 741 N N . VAL A 1 91 ? 8.011 2.371 -2.414 1.00 89.31 91 VAL A N 1
ATOM 742 C CA . VAL A 1 91 ? 8.328 2.653 -3.814 1.00 89.31 91 VAL A CA 1
ATOM 743 C C . VAL A 1 91 ? 7.459 1.779 -4.707 1.00 89.31 91 VAL A C 1
ATOM 745 O O . VAL A 1 91 ? 7.256 0.612 -4.409 1.00 89.31 91 VAL A O 1
ATOM 748 N N . LEU A 1 92 ? 6.956 2.325 -5.815 1.00 89.81 92 LEU A N 1
ATOM 749 C CA . LEU A 1 92 ? 6.043 1.574 -6.685 1.00 89.81 92 LEU A CA 1
ATOM 750 C C . LEU A 1 92 ? 6.761 0.764 -7.767 1.00 89.81 92 LEU A C 1
ATOM 752 O O . LEU A 1 92 ? 6.122 -0.023 -8.456 1.00 89.81 92 LEU A O 1
ATOM 756 N N . CYS A 1 93 ? 8.056 0.983 -7.974 1.00 83.88 93 CYS A N 1
ATOM 757 C CA . CYS A 1 93 ? 8.843 0.271 -8.973 1.00 83.88 93 CYS A CA 1
ATOM 758 C C . CYS A 1 93 ? 9.719 -0.776 -8.293 1.00 83.88 93 CYS A C 1
ATOM 760 O O . CYS A 1 93 ? 10.301 -0.519 -7.241 1.00 83.88 93 CYS A O 1
ATOM 762 N N . SER A 1 94 ? 9.862 -1.917 -8.953 1.00 77.69 94 SER A N 1
ATOM 763 C CA . SER A 1 94 ? 10.857 -2.921 -8.598 1.00 77.69 94 SER A CA 1
ATOM 764 C C . SER A 1 94 ? 12.271 -2.383 -8.730 1.00 77.69 94 SER A C 1
ATOM 766 O O . SER A 1 94 ? 12.552 -1.543 -9.588 1.00 77.69 94 SER A O 1
ATOM 768 N N . VAL A 1 95 ? 13.149 -2.881 -7.872 1.00 70.19 95 VAL A N 1
ATOM 769 C CA . VAL A 1 95 ? 14.547 -2.464 -7.800 1.00 70.19 95 VAL A CA 1
ATOM 770 C C . VAL A 1 95 ? 15.377 -3.592 -8.363 1.00 70.19 95 VAL A C 1
ATOM 772 O O . VAL A 1 95 ? 15.405 -4.619 -7.701 1.00 70.19 95 VAL A O 1
ATOM 775 N N . PRO A 1 96 ? 16.045 -3.458 -9.518 1.00 63.28 96 PRO A N 1
ATOM 776 C CA . PRO A 1 96 ? 16.771 -4.571 -10.123 1.00 63.28 96 PRO A CA 1
ATOM 777 C C . PRO A 1 96 ? 17.773 -5.202 -9.137 1.00 63.28 96 PRO A C 1
ATOM 779 O O . PRO A 1 96 ? 18.279 -4.506 -8.249 1.00 63.28 96 PRO A O 1
ATOM 782 N N . PRO A 1 97 ? 18.056 -6.513 -9.254 1.00 57.91 97 PRO A N 1
ATOM 783 C CA . PRO A 1 97 ? 19.109 -7.141 -8.463 1.00 57.91 97 PRO A CA 1
ATOM 784 C C . PRO A 1 97 ? 20.437 -6.397 -8.666 1.00 57.91 97 PRO A C 1
ATOM 786 O O . PRO A 1 97 ? 20.742 -5.979 -9.781 1.00 57.91 97 PRO A O 1
ATOM 789 N N . ILE A 1 98 ? 21.233 -6.243 -7.605 1.00 57.56 98 ILE A N 1
ATOM 790 C CA . ILE A 1 98 ? 22.637 -5.838 -7.757 1.00 57.56 98 ILE A CA 1
ATOM 791 C C . ILE A 1 98 ? 23.427 -7.090 -8.150 1.00 57.56 98 ILE A C 1
ATOM 793 O O . ILE A 1 98 ? 23.264 -8.132 -7.506 1.00 57.56 98 ILE A O 1
ATOM 797 N N . GLU A 1 99 ? 24.290 -6.987 -9.164 1.00 55.16 99 GLU A N 1
ATOM 798 C CA . GLU A 1 99 ? 25.232 -8.052 -9.529 1.00 55.16 99 GLU A CA 1
ATOM 799 C C . GLU A 1 99 ? 25.982 -8.575 -8.287 1.00 55.16 99 GLU A C 1
ATOM 801 O O . GLU A 1 99 ? 26.484 -7.807 -7.464 1.00 55.16 99 GLU A O 1
ATOM 806 N N . GLY A 1 100 ? 26.002 -9.900 -8.108 1.00 53.94 100 GLY A N 1
ATOM 807 C CA . GLY A 1 100 ? 26.656 -10.557 -6.969 1.00 53.94 100 GLY A CA 1
ATOM 808 C C . GLY A 1 100 ? 25.837 -10.639 -5.669 1.00 53.94 100 GLY A C 1
ATOM 809 O O . GLY A 1 100 ? 26.340 -11.156 -4.672 1.00 53.94 100 GLY A O 1
ATOM 810 N N . LYS A 1 101 ? 24.575 -10.180 -5.638 1.00 53.19 101 LYS A N 1
ATOM 811 C CA . LYS A 1 101 ? 23.662 -10.328 -4.481 1.00 53.19 101 LYS A CA 1
ATOM 812 C C . LYS A 1 101 ? 22.363 -11.046 -4.867 1.00 53.19 101 LYS A C 1
ATOM 814 O O . LYS A 1 101 ? 21.272 -10.492 -4.774 1.00 53.19 101 LYS A O 1
ATOM 819 N N . GLU A 1 102 ? 22.484 -12.309 -5.270 1.00 50.00 102 GLU A N 1
ATOM 820 C CA . GLU A 1 102 ? 21.385 -13.095 -5.859 1.00 50.00 102 GLU A CA 1
ATOM 821 C C . GLU A 1 102 ? 20.354 -13.648 -4.859 1.00 50.00 102 GLU A C 1
ATOM 823 O O . GLU A 1 102 ? 19.264 -14.052 -5.256 1.00 50.00 102 GLU A O 1
ATOM 828 N N . LYS A 1 103 ? 20.640 -13.653 -3.550 1.00 40.84 103 LYS A N 1
ATOM 829 C CA . LYS A 1 103 ? 19.700 -14.156 -2.533 1.00 40.84 103 LYS A CA 1
ATOM 830 C C . LYS A 1 103 ? 19.450 -13.130 -1.439 1.00 40.84 103 LYS A C 1
ATOM 832 O O . LYS A 1 103 ? 20.369 -12.688 -0.757 1.00 40.84 103 LYS A O 1
ATOM 837 N N . GLY A 1 104 ? 18.183 -12.750 -1.276 1.00 43.19 104 GLY A N 1
ATOM 838 C CA . GLY A 1 104 ? 17.671 -12.028 -0.102 1.00 43.19 104 GLY A CA 1
ATOM 839 C C . GLY A 1 104 ? 18.100 -10.565 0.045 1.00 43.19 104 GLY A C 1
ATOM 840 O O . GLY A 1 104 ? 17.521 -9.843 0.855 1.00 43.19 104 GLY A O 1
ATOM 841 N N . ASN A 1 105 ? 19.044 -10.095 -0.768 1.00 41.25 105 ASN A N 1
ATOM 842 C CA . ASN A 1 105 ? 19.609 -8.760 -0.673 1.00 41.25 105 ASN A CA 1
ATOM 843 C C . ASN A 1 105 ? 19.270 -7.910 -1.903 1.00 41.25 105 ASN A C 1
ATOM 845 O O . ASN A 1 105 ? 20.165 -7.367 -2.544 1.00 41.25 105 ASN A O 1
ATOM 849 N N . SER A 1 106 ? 17.983 -7.591 -2.100 1.00 48.31 106 SER A N 1
ATOM 850 C CA . SER A 1 106 ? 17.606 -6.278 -2.669 1.00 48.31 106 SER A CA 1
ATOM 851 C C . SER A 1 106 ? 17.956 -5.121 -1.700 1.00 48.31 106 SER A C 1
ATOM 853 O O . SER A 1 106 ? 17.231 -4.144 -1.564 1.00 48.31 106 SER A O 1
ATOM 855 N N . LEU A 1 107 ? 19.090 -5.246 -0.991 1.00 43.25 107 LEU A N 1
ATOM 856 C CA . LEU A 1 107 ? 19.811 -4.205 -0.260 1.00 43.25 107 LEU A CA 1
ATOM 857 C C . LEU A 1 107 ? 20.632 -3.350 -1.241 1.00 43.25 107 LEU A C 1
ATOM 859 O O . LEU A 1 107 ? 21.704 -2.859 -0.893 1.00 43.25 107 LEU A O 1
ATOM 863 N N . ALA A 1 108 ? 20.140 -3.132 -2.462 1.00 51.38 108 ALA A N 1
ATOM 864 C CA . ALA A 1 108 ? 20.273 -1.780 -2.962 1.00 51.38 108 ALA A CA 1
ATOM 865 C C . ALA A 1 108 ? 19.443 -0.964 -1.979 1.00 51.38 108 ALA A C 1
ATOM 867 O O . ALA A 1 108 ? 18.211 -1.019 -1.996 1.00 51.38 108 ALA A O 1
ATOM 868 N N . ASP A 1 109 ? 20.102 -0.300 -1.032 1.00 64.94 109 ASP A N 1
ATOM 869 C CA . ASP A 1 109 ? 19.475 0.842 -0.399 1.00 64.94 109 ASP A CA 1
ATOM 870 C C . ASP A 1 109 ? 19.088 1.747 -1.560 1.00 64.94 109 ASP A C 1
ATOM 872 O O . ASP A 1 109 ? 19.940 2.390 -2.167 1.00 64.94 109 ASP A O 1
ATOM 876 N N . ILE A 1 110 ? 17.811 1.670 -1.956 1.00 72.56 110 ILE A N 1
ATOM 877 C CA . ILE A 1 110 ? 17.248 2.599 -2.918 1.00 72.56 110 ILE A CA 1
ATOM 878 C C . ILE A 1 110 ? 17.664 3.956 -2.402 1.00 72.56 110 ILE A C 1
ATOM 880 O O . ILE A 1 110 ? 17.398 4.270 -1.235 1.00 72.56 110 ILE A O 1
ATOM 884 N N . ASP A 1 111 ? 18.330 4.708 -3.269 1.00 77.81 111 ASP A N 1
ATOM 885 C CA . ASP A 1 111 ? 18.840 6.014 -2.921 1.00 77.81 111 ASP A CA 1
ATOM 886 C C . ASP A 1 111 ? 17.753 6.811 -2.184 1.00 77.81 111 ASP A C 1
ATOM 888 O O . ASP A 1 111 ? 16.567 6.791 -2.549 1.00 77.81 111 ASP A O 1
ATOM 892 N N . LYS A 1 112 ? 18.146 7.465 -1.088 1.00 80.56 112 LYS A N 1
ATOM 893 C CA . LYS A 1 112 ? 17.216 8.188 -0.218 1.00 80.56 112 LYS A CA 1
ATOM 894 C C . LYS A 1 112 ? 16.397 9.208 -1.014 1.00 80.56 112 LYS A C 1
ATOM 896 O O . LYS A 1 112 ? 15.206 9.370 -0.748 1.00 80.56 112 LYS A O 1
ATOM 901 N N . GLU A 1 113 ? 17.009 9.846 -2.006 1.00 83.62 113 GLU A N 1
ATOM 902 C CA . GLU A 1 113 ? 16.369 10.808 -2.895 1.00 83.62 113 GLU A CA 1
ATOM 903 C C . GLU A 1 113 ? 15.339 10.139 -3.813 1.00 83.62 113 GLU A C 1
ATOM 905 O O . GLU A 1 113 ? 14.272 10.701 -4.053 1.00 83.62 113 GLU A O 1
ATOM 910 N N . ILE A 1 114 ? 15.586 8.909 -4.275 1.00 82.56 114 ILE A N 1
ATOM 911 C CA . ILE A 1 114 ? 14.590 8.130 -5.029 1.00 82.56 114 ILE A CA 1
ATOM 912 C C . ILE A 1 114 ? 13.402 7.768 -4.129 1.00 82.56 114 ILE A C 1
ATOM 914 O O . ILE A 1 114 ? 12.252 7.946 -4.538 1.00 82.56 114 ILE A O 1
ATOM 918 N N . CYS A 1 115 ? 13.654 7.302 -2.899 1.00 83.06 115 CYS A N 1
ATOM 919 C CA . CYS A 1 115 ? 12.590 7.006 -1.931 1.00 83.06 115 CYS A CA 1
ATOM 920 C C . CYS A 1 115 ? 11.734 8.247 -1.647 1.00 83.06 115 CYS A C 1
ATOM 922 O O . CYS A 1 115 ? 10.502 8.168 -1.647 1.00 83.06 115 CYS A O 1
ATOM 924 N N . LYS A 1 116 ? 12.387 9.398 -1.449 1.00 84.94 116 LYS A N 1
ATOM 925 C CA . LYS A 1 116 ? 11.737 10.692 -1.235 1.00 84.94 116 LYS A CA 1
ATOM 926 C C . LYS A 1 116 ? 10.874 11.083 -2.437 1.00 84.94 116 LYS A C 1
ATOM 928 O O . LYS A 1 116 ? 9.664 11.232 -2.283 1.00 84.94 116 LYS A O 1
ATOM 933 N N . LYS A 1 117 ? 11.449 11.118 -3.644 1.00 88.69 117 LYS A N 1
ATOM 934 C CA . LYS A 1 117 ? 10.731 11.454 -4.887 1.00 88.69 117 LYS A CA 1
ATOM 935 C C . LYS A 1 117 ? 9.541 10.534 -5.148 1.00 88.69 117 LYS A C 1
ATOM 937 O O . LYS A 1 117 ? 8.480 10.998 -5.560 1.00 88.69 117 LYS A O 1
ATOM 942 N N . CYS A 1 118 ? 9.688 9.228 -4.920 1.00 89.06 118 CYS A N 1
ATOM 943 C CA . CYS A 1 118 ? 8.583 8.285 -5.091 1.00 89.06 118 CYS A CA 1
ATOM 944 C C . CYS A 1 118 ? 7.476 8.521 -4.051 1.00 89.06 118 CYS A C 1
ATOM 946 O O . CYS A 1 118 ? 6.291 8.491 -4.396 1.00 89.06 118 CYS A O 1
ATOM 948 N N . SER A 1 119 ? 7.858 8.811 -2.804 1.00 87.88 119 SER A N 1
ATOM 949 C CA . SER A 1 119 ? 6.913 9.118 -1.729 1.00 87.88 119 SER A CA 1
ATOM 950 C C . SER A 1 119 ? 6.124 10.396 -2.020 1.00 87.88 119 SER A C 1
ATOM 952 O O . SER A 1 119 ? 4.898 10.374 -1.976 1.00 87.88 119 SER A O 1
ATOM 954 N N . GLU A 1 120 ? 6.795 11.483 -2.401 1.00 89.38 120 GLU A N 1
ATOM 955 C CA . GLU A 1 120 ? 6.167 12.760 -2.777 1.00 89.38 120 GLU A CA 1
ATOM 956 C C . GLU A 1 120 ? 5.231 12.610 -3.976 1.00 89.38 120 GLU A C 1
ATOM 958 O O . GLU A 1 120 ? 4.098 13.106 -3.988 1.00 89.38 120 GLU A O 1
ATOM 963 N N . LYS A 1 121 ? 5.697 11.900 -5.009 1.00 91.75 121 LYS A N 1
ATOM 964 C CA . LYS A 1 121 ? 4.958 11.778 -6.263 1.00 91.75 121 LYS A CA 1
ATOM 965 C C . LYS A 1 121 ? 3.703 10.923 -6.119 1.00 91.75 121 LYS A C 1
ATOM 967 O O . LYS A 1 121 ? 2.708 11.247 -6.777 1.00 91.75 121 LYS A O 1
ATOM 972 N N . TYR A 1 122 ? 3.743 9.878 -5.286 1.00 92.88 122 TYR A N 1
ATOM 973 C CA . TYR A 1 122 ? 2.681 8.872 -5.198 1.00 92.88 122 TYR A CA 1
ATOM 974 C C . TYR A 1 122 ? 2.140 8.670 -3.783 1.00 92.88 122 TYR A C 1
ATOM 976 O O . TYR A 1 122 ? 0.971 8.977 -3.544 1.00 92.88 122 TYR A O 1
ATOM 984 N N . LEU A 1 123 ? 2.958 8.165 -2.853 1.00 92.69 123 LEU A N 1
ATOM 985 C CA . LEU A 1 123 ? 2.488 7.720 -1.537 1.00 92.69 123 LEU A CA 1
ATOM 986 C C . LEU A 1 123 ? 1.789 8.847 -0.771 1.00 92.69 123 LEU A C 1
ATOM 988 O O . LEU A 1 123 ? 0.681 8.666 -0.281 1.00 92.69 123 LEU A O 1
ATOM 992 N N . LEU A 1 124 ? 2.384 10.037 -0.736 1.00 92.38 124 LEU A N 1
ATOM 993 C CA . LEU A 1 124 ? 1.812 11.197 -0.064 1.00 92.38 124 LEU A CA 1
ATOM 994 C C . LEU A 1 124 ? 0.416 11.539 -0.605 1.00 92.38 124 LEU A C 1
ATOM 996 O O . LEU A 1 124 ? -0.510 11.796 0.162 1.00 92.38 124 LEU A O 1
ATOM 1000 N N . LYS A 1 125 ? 0.239 11.507 -1.930 1.00 93.44 125 LYS A N 1
ATOM 1001 C CA . LYS A 1 125 ? -1.050 11.803 -2.574 1.00 93.44 125 LYS A CA 1
ATOM 1002 C C . LYS A 1 125 ? -2.103 10.739 -2.274 1.00 93.44 125 LYS A C 1
ATOM 1004 O O . LYS A 1 125 ? -3.283 11.073 -2.185 1.00 93.44 125 LYS A O 1
ATOM 1009 N N . GLN A 1 126 ? -1.688 9.481 -2.125 1.00 93.50 126 GLN A N 1
ATOM 1010 C CA . GLN A 1 126 ? -2.566 8.393 -1.694 1.00 93.50 126 GLN A CA 1
ATOM 1011 C C . GLN A 1 126 ? -2.980 8.585 -0.229 1.00 93.50 126 GLN A C 1
ATOM 1013 O O . GLN A 1 126 ? -4.170 8.572 0.069 1.00 93.50 126 GLN A O 1
ATOM 1018 N N . LEU A 1 127 ? -2.027 8.859 0.667 1.00 93.12 127 LEU A N 1
ATOM 1019 C CA . LEU A 1 127 ? -2.287 9.026 2.101 1.00 93.12 127 LEU A CA 1
ATOM 1020 C C . LEU A 1 127 ? -3.163 10.246 2.411 1.00 93.12 127 LEU A C 1
ATOM 1022 O O . LEU A 1 127 ? -4.075 10.137 3.223 1.00 93.12 127 LEU A O 1
ATOM 1026 N N . LYS A 1 128 ? -2.990 11.374 1.704 1.00 92.25 128 LYS A N 1
ATOM 1027 C CA . LYS A 1 128 ? -3.881 12.548 1.841 1.00 92.25 128 LYS A CA 1
ATOM 1028 C C . LYS A 1 128 ? -5.354 12.211 1.560 1.00 92.25 128 LYS A C 1
ATOM 1030 O O . LYS A 1 128 ? -6.254 12.814 2.140 1.00 92.25 128 LYS A O 1
ATOM 1035 N N . LYS A 1 129 ? -5.613 11.234 0.685 1.00 92.00 129 LYS A N 1
ATOM 1036 C CA . LYS A 1 129 ? -6.965 10.753 0.356 1.00 92.00 129 LYS A CA 1
ATOM 1037 C C . LYS A 1 129 ? -7.516 9.739 1.372 1.00 92.00 129 LYS A C 1
ATOM 1039 O O . LYS A 1 129 ? -8.694 9.416 1.288 1.00 92.00 129 LYS A O 1
ATOM 1044 N N . MET A 1 130 ? -6.690 9.234 2.290 1.00 90.06 130 MET A N 1
ATOM 1045 C CA . MET A 1 130 ? -6.990 8.107 3.186 1.00 90.06 130 MET A CA 1
ATOM 1046 C C . MET A 1 130 ? -6.632 8.432 4.647 1.00 90.06 130 MET A C 1
ATOM 1048 O O . MET A 1 130 ? -6.115 7.583 5.368 1.00 90.06 130 MET A O 1
ATOM 1052 N N . HIS A 1 131 ? -6.875 9.672 5.080 1.00 79.00 131 HIS A N 1
ATOM 1053 C CA . HIS A 1 131 ? -6.472 10.154 6.406 1.00 79.00 131 HIS A CA 1
ATOM 1054 C C . HIS A 1 131 ? -7.245 9.500 7.565 1.00 79.00 131 HIS A C 1
ATOM 1056 O O . HIS A 1 131 ? -6.687 9.361 8.645 1.00 79.00 131 HIS A O 1
ATOM 1062 N N . ASP A 1 132 ? -8.469 9.015 7.326 1.00 85.81 132 ASP A N 1
ATOM 1063 C CA . ASP A 1 132 ? -9.291 8.316 8.333 1.00 85.81 132 ASP A CA 1
ATOM 1064 C C . ASP A 1 132 ? -9.073 6.789 8.362 1.00 85.81 132 ASP A C 1
ATOM 1066 O O . ASP A 1 132 ? -9.891 6.034 8.894 1.00 85.81 132 ASP A O 1
ATOM 1070 N N . CYS A 1 133 ? -8.015 6.293 7.715 1.00 93.00 133 CYS A N 1
ATOM 1071 C CA . CYS A 1 133 ? -7.729 4.862 7.629 1.00 93.00 133 CYS A CA 1
ATOM 1072 C C . CYS A 1 133 ? -6.695 4.429 8.671 1.00 93.00 133 CYS A C 1
ATOM 1074 O O . CYS A 1 133 ? -5.761 5.161 8.988 1.00 93.00 133 CYS A O 1
ATOM 1076 N N . CYS A 1 134 ? -6.790 3.177 9.123 1.00 96.12 134 CYS A N 1
ATOM 1077 C CA . CYS A 1 134 ? -5.701 2.532 9.847 1.00 96.12 134 CYS A CA 1
ATOM 1078 C C . CYS A 1 134 ? -4.537 2.283 8.878 1.00 96.12 134 CYS A C 1
ATOM 1080 O O . CYS A 1 134 ? -4.683 1.531 7.912 1.00 96.12 134 CYS A O 1
ATOM 1082 N N . ILE A 1 135 ? -3.389 2.919 9.115 1.00 96.31 135 ILE A N 1
ATOM 1083 C CA . ILE A 1 135 ? -2.203 2.793 8.262 1.00 96.31 135 ILE A CA 1
ATOM 1084 C C . ILE A 1 135 ? -1.186 1.880 8.945 1.00 96.31 135 ILE A C 1
ATOM 1086 O O . ILE A 1 135 ? -0.766 2.134 10.073 1.00 96.31 135 ILE A O 1
ATOM 1090 N N . VAL A 1 136 ? -0.754 0.828 8.250 1.00 96.75 136 VAL A N 1
ATOM 1091 C CA . VAL A 1 136 ? 0.167 -0.186 8.774 1.00 96.75 136 VAL A CA 1
ATOM 1092 C C . VAL A 1 136 ? 1.395 -0.300 7.878 1.00 96.75 136 VAL A C 1
ATOM 1094 O O . VAL A 1 136 ? 1.300 -0.628 6.697 1.00 96.75 136 VAL A O 1
ATOM 1097 N N . LYS A 1 137 ? 2.579 -0.090 8.455 1.00 95.38 137 LYS A N 1
ATOM 1098 C CA . LYS A 1 137 ? 3.869 -0.398 7.824 1.00 95.38 137 LYS A CA 1
ATOM 1099 C C . LYS A 1 137 ? 4.168 -1.887 7.983 1.00 95.38 137 LYS A C 1
ATOM 1101 O O . LYS A 1 137 ? 4.242 -2.382 9.110 1.00 95.38 137 LYS A O 1
ATOM 1106 N N . VAL A 1 138 ? 4.403 -2.585 6.875 1.00 94.69 138 VAL A N 1
ATOM 1107 C CA . VAL A 1 138 ? 4.694 -4.023 6.873 1.00 94.69 138 VAL A CA 1
ATOM 1108 C C . VAL A 1 138 ? 6.178 -4.257 6.597 1.00 94.69 138 VAL A C 1
ATOM 1110 O O . VAL A 1 138 ? 6.681 -4.057 5.492 1.00 94.69 138 VAL A O 1
ATOM 1113 N N . GLY A 1 139 ? 6.891 -4.712 7.623 1.00 91.00 139 GLY A N 1
ATOM 1114 C CA . GLY A 1 139 ? 8.298 -5.084 7.553 1.00 91.00 139 GLY A CA 1
ATOM 1115 C C . GLY A 1 139 ? 9.288 -3.941 7.770 1.00 91.00 139 GLY A C 1
ATOM 1116 O O . GLY A 1 139 ? 8.993 -2.750 7.646 1.00 91.00 139 GLY A O 1
ATOM 1117 N N . THR A 1 140 ? 10.526 -4.328 8.090 1.00 88.56 140 THR A N 1
ATOM 1118 C CA . THR A 1 140 ? 11.613 -3.398 8.437 1.00 88.56 140 THR A CA 1
ATOM 1119 C C . THR A 1 140 ? 11.957 -2.445 7.291 1.00 88.56 140 THR A C 1
ATOM 1121 O O . THR A 1 140 ? 12.258 -1.275 7.527 1.00 88.56 140 THR A O 1
ATOM 1124 N N . LYS A 1 141 ? 11.876 -2.915 6.040 1.00 86.69 141 LYS A N 1
ATOM 1125 C CA . LYS A 1 141 ? 12.170 -2.100 4.853 1.00 86.69 141 LYS A CA 1
ATOM 1126 C C . LYS A 1 141 ? 11.161 -0.962 4.673 1.00 86.69 141 LYS A C 1
ATOM 1128 O O . LYS A 1 141 ? 11.584 0.182 4.519 1.00 86.69 141 LYS A O 1
ATOM 1133 N N . ALA A 1 142 ? 9.860 -1.258 4.756 1.00 90.25 142 ALA A N 1
ATOM 1134 C CA . ALA A 1 142 ? 8.806 -0.247 4.666 1.00 90.25 142 ALA A CA 1
ATOM 1135 C C . ALA A 1 142 ? 8.955 0.789 5.787 1.00 90.25 142 ALA A C 1
ATOM 1137 O O . ALA A 1 142 ? 9.006 1.987 5.521 1.00 90.25 142 ALA A O 1
ATOM 1138 N N . LYS A 1 143 ? 9.158 0.330 7.032 1.00 90.94 143 LYS A N 1
ATOM 1139 C CA . LYS A 1 143 ? 9.432 1.205 8.182 1.00 90.94 143 LYS A CA 1
ATOM 1140 C C . LYS A 1 143 ? 10.596 2.160 7.922 1.00 90.94 143 LYS A C 1
ATOM 1142 O O . LYS A 1 143 ? 10.459 3.368 8.103 1.00 90.94 143 LYS A O 1
ATOM 1147 N N . ARG A 1 144 ? 11.741 1.629 7.487 1.00 88.62 144 ARG A N 1
ATOM 1148 C CA . ARG A 1 144 ? 12.940 2.428 7.211 1.00 88.62 144 ARG A CA 1
ATOM 1149 C C . ARG A 1 144 ? 12.682 3.485 6.134 1.00 88.62 144 ARG A C 1
ATOM 1151 O O . ARG A 1 144 ? 13.087 4.628 6.315 1.00 88.62 144 ARG A O 1
ATOM 1158 N N . ARG A 1 145 ? 11.980 3.131 5.054 1.00 88.12 145 ARG A N 1
ATOM 1159 C CA . ARG A 1 145 ? 11.679 4.049 3.940 1.00 88.12 145 ARG A CA 1
ATOM 1160 C C . ARG A 1 145 ? 10.681 5.139 4.326 1.00 88.12 145 ARG A C 1
ATOM 1162 O O . ARG A 1 145 ? 10.901 6.298 3.992 1.00 88.12 145 ARG A O 1
ATOM 1169 N N . ILE A 1 146 ? 9.662 4.811 5.120 1.00 88.88 146 ILE A N 1
ATOM 1170 C CA . ILE A 1 146 ? 8.769 5.826 5.700 1.00 88.88 146 ILE A CA 1
ATOM 1171 C C . ILE A 1 146 ? 9.541 6.781 6.612 1.00 88.88 146 ILE A C 1
ATOM 1173 O O . ILE A 1 146 ? 9.351 7.990 6.525 1.00 88.88 146 ILE A O 1
ATOM 1177 N N . ASN A 1 147 ? 10.477 6.277 7.420 1.00 88.31 147 ASN A N 1
ATOM 1178 C CA . ASN A 1 147 ? 11.325 7.137 8.248 1.00 88.31 147 ASN A CA 1
ATOM 1179 C C . ASN A 1 147 ? 12.236 8.053 7.414 1.00 88.31 147 ASN A C 1
ATOM 1181 O O . ASN A 1 147 ? 12.462 9.195 7.803 1.00 88.31 147 ASN A O 1
ATOM 1185 N N . ME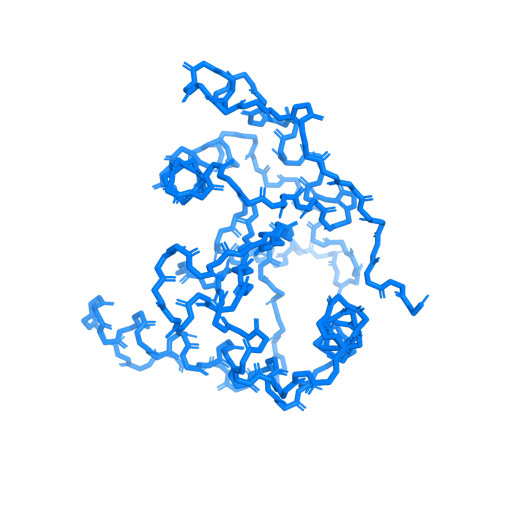T A 1 148 ? 12.726 7.598 6.257 1.00 86.94 148 MET A N 1
ATOM 1186 C CA . MET A 1 148 ? 13.501 8.438 5.332 1.00 86.94 148 MET A CA 1
ATOM 1187 C C . MET A 1 148 ? 12.669 9.585 4.735 1.00 86.94 148 MET A C 1
ATOM 1189 O O . MET A 1 148 ? 13.220 10.659 4.501 1.00 86.94 148 MET A O 1
ATOM 1193 N N . ALA A 1 149 ? 11.364 9.372 4.534 1.00 85.12 149 ALA A N 1
ATOM 1194 C CA . ALA A 1 149 ? 10.411 10.369 4.038 1.00 85.12 149 ALA A CA 1
ATOM 1195 C C . ALA A 1 149 ? 9.657 11.123 5.159 1.00 85.12 149 ALA A C 1
ATOM 1197 O O . ALA A 1 149 ? 8.777 11.931 4.869 1.00 85.12 149 ALA A O 1
ATOM 1198 N N . LYS A 1 150 ? 9.992 10.888 6.438 1.00 87.38 150 LYS A N 1
ATOM 1199 C CA . LYS A 1 150 ? 9.248 11.389 7.610 1.00 87.38 150 LYS A CA 1
ATOM 1200 C C . LYS A 1 150 ? 8.995 12.895 7.572 1.00 87.38 150 LYS A C 1
ATOM 1202 O O . LYS A 1 150 ? 7.860 13.318 7.758 1.00 87.38 150 LYS A O 1
ATOM 1207 N N . ASN A 1 151 ? 10.040 13.687 7.337 1.00 86.88 151 ASN A N 1
ATOM 1208 C CA . ASN A 1 151 ? 9.928 15.147 7.364 1.00 86.88 151 ASN A CA 1
ATOM 1209 C C . ASN A 1 151 ? 8.966 15.660 6.288 1.00 86.88 151 ASN A C 1
ATOM 1211 O O . ASN A 1 151 ? 8.203 16.578 6.556 1.00 86.88 151 ASN A O 1
ATOM 1215 N N . GLU A 1 152 ? 8.971 15.029 5.113 1.00 86.38 152 GLU A N 1
ATOM 1216 C CA . GLU A 1 152 ? 8.101 15.388 3.994 1.00 86.38 152 GLU A CA 1
ATOM 1217 C C . GLU A 1 152 ? 6.643 14.994 4.250 1.00 86.38 152 GLU A C 1
ATOM 1219 O O . GLU A 1 152 ? 5.717 15.739 3.945 1.00 86.38 152 GLU A O 1
ATOM 1224 N N . LEU A 1 153 ? 6.414 13.825 4.852 1.00 86.94 153 LEU A N 1
ATOM 1225 C CA . LEU A 1 153 ? 5.069 13.405 5.241 1.00 86.94 153 LEU A CA 1
ATOM 1226 C C . LEU A 1 153 ? 4.482 14.368 6.287 1.00 86.94 153 LEU A C 1
ATOM 1228 O O . LEU A 1 153 ? 3.362 14.850 6.114 1.00 86.94 153 LEU A O 1
ATOM 1232 N N . ILE A 1 154 ? 5.260 14.704 7.321 1.00 90.69 154 ILE A N 1
ATOM 1233 C CA . ILE A 1 154 ? 4.833 15.609 8.397 1.00 90.69 154 ILE A CA 1
ATOM 1234 C C . ILE A 1 154 ? 4.606 17.032 7.876 1.00 90.69 154 ILE A C 1
ATOM 1236 O O . ILE A 1 154 ? 3.573 17.623 8.184 1.00 90.69 154 ILE A O 1
ATOM 1240 N N . SER A 1 155 ? 5.516 17.579 7.057 1.00 90.25 155 SER A N 1
ATOM 1241 C CA . SER A 1 155 ? 5.363 18.927 6.480 1.00 90.25 155 SER A CA 1
ATOM 1242 C C . SER A 1 155 ? 4.104 19.063 5.617 1.00 90.25 155 SER A C 1
ATOM 1244 O O . SER A 1 155 ? 3.590 20.162 5.428 1.00 90.25 155 SER A O 1
ATOM 1246 N N . ASN A 1 156 ? 3.574 17.939 5.134 1.00 88.50 156 ASN A N 1
ATOM 1247 C CA . ASN A 1 156 ? 2.358 17.858 4.340 1.00 88.50 156 ASN A CA 1
ATOM 1248 C C . ASN A 1 156 ? 1.108 17.443 5.138 1.00 88.50 156 ASN A C 1
ATOM 1250 O O . ASN A 1 156 ? 0.098 17.077 4.527 1.00 88.50 156 ASN A O 1
ATOM 1254 N N . GLY A 1 157 ? 1.165 17.498 6.471 1.00 88.31 157 GLY A N 1
ATOM 1255 C CA . GLY A 1 157 ? 0.023 17.248 7.352 1.00 88.31 157 GLY A CA 1
ATOM 1256 C C . GLY A 1 157 ? -0.310 15.771 7.569 1.00 88.31 157 GLY A C 1
ATOM 1257 O O . GLY A 1 157 ? -1.413 15.462 8.006 1.00 88.31 157 GLY A O 1
ATOM 1258 N N . ILE A 1 158 ? 0.607 14.848 7.258 1.00 91.00 158 ILE A N 1
ATOM 1259 C CA . ILE A 1 158 ? 0.437 13.428 7.585 1.00 91.00 158 ILE A CA 1
ATOM 1260 C C . ILE A 1 158 ? 0.991 13.167 8.986 1.00 91.00 158 ILE A C 1
ATOM 1262 O O . ILE A 1 158 ? 2.204 13.230 9.208 1.00 91.00 158 ILE A O 1
ATOM 1266 N N . ASP A 1 159 ? 0.113 12.810 9.922 1.00 90.31 159 ASP A N 1
ATOM 1267 C CA . ASP A 1 159 ? 0.520 12.386 11.259 1.00 90.31 159 ASP A CA 1
ATOM 1268 C C . ASP A 1 159 ? 0.995 10.928 11.253 1.00 90.31 159 ASP A C 1
ATOM 1270 O O . ASP A 1 159 ? 0.231 9.980 11.442 1.00 90.31 159 ASP A O 1
ATOM 1274 N N . ILE A 1 160 ? 2.298 10.742 11.052 1.00 89.25 160 ILE A N 1
ATOM 1275 C CA . ILE A 1 160 ? 2.913 9.412 11.034 1.00 89.25 160 ILE A CA 1
ATOM 1276 C C . ILE A 1 160 ? 2.936 8.716 12.407 1.00 89.25 160 ILE A C 1
ATOM 1278 O O . ILE A 1 160 ? 3.289 7.536 12.465 1.00 89.25 160 ILE A O 1
ATOM 1282 N N . SER A 1 161 ? 2.620 9.417 13.506 1.00 88.88 161 SER A N 1
ATOM 1283 C CA . SER A 1 161 ? 2.567 8.812 14.846 1.00 88.88 161 SER A CA 1
ATOM 1284 C C . SER A 1 161 ? 1.391 7.842 14.989 1.00 88.88 161 SER A C 1
ATOM 1286 O O . SER A 1 161 ? 1.466 6.891 15.762 1.00 88.88 161 SER A O 1
ATOM 1288 N N . THR A 1 162 ? 0.363 8.018 14.155 1.00 90.75 162 THR A N 1
ATOM 1289 C CA . THR A 1 162 ? -0.803 7.131 14.054 1.00 90.75 162 THR A CA 1
ATOM 1290 C C . THR A 1 162 ? -0.516 5.830 13.300 1.00 90.75 162 THR A C 1
ATOM 1292 O O . THR A 1 162 ? -1.361 4.938 13.260 1.00 90.75 162 THR A O 1
ATOM 1295 N N . PHE A 1 163 ? 0.662 5.686 12.678 1.00 94.31 163 PHE A N 1
ATOM 1296 C CA . PHE A 1 163 ? 0.940 4.520 11.845 1.00 94.31 163 PHE A CA 1
ATOM 1297 C C . PHE A 1 163 ? 1.364 3.329 12.701 1.00 94.31 163 PHE A C 1
ATOM 1299 O O . PHE A 1 163 ? 2.373 3.376 13.411 1.00 94.31 163 PHE A O 1
ATOM 1306 N N . HIS A 1 164 ? 0.686 2.207 12.503 1.00 95.06 164 HIS A N 1
ATOM 1307 C CA . HIS A 1 164 ? 1.029 0.933 13.114 1.00 95.06 164 HIS A CA 1
ATOM 1308 C C . HIS A 1 164 ? 2.175 0.233 12.371 1.00 95.06 164 HIS A C 1
ATOM 1310 O O . HIS A 1 164 ? 2.519 0.556 11.227 1.00 95.06 164 HIS A O 1
ATOM 1316 N N . GLU A 1 165 ? 2.790 -0.748 13.027 1.00 94.19 165 GLU A N 1
ATOM 1317 C CA . GLU A 1 165 ? 3.908 -1.519 12.485 1.00 94.19 165 GLU A CA 1
ATOM 1318 C C . GLU A 1 165 ? 3.707 -3.009 12.737 1.00 94.19 165 GLU A C 1
ATOM 1320 O O . GLU A 1 165 ? 3.459 -3.424 13.868 1.00 94.19 165 GLU A O 1
ATOM 1325 N N . ILE A 1 166 ? 3.907 -3.823 11.701 1.00 93.81 166 ILE A N 1
ATOM 1326 C CA . ILE A 1 166 ? 4.044 -5.276 11.832 1.00 93.81 166 ILE A CA 1
ATOM 1327 C C . ILE A 1 166 ? 5.352 -5.721 11.178 1.00 93.81 166 ILE A C 1
ATOM 1329 O O . ILE A 1 166 ? 5.763 -5.18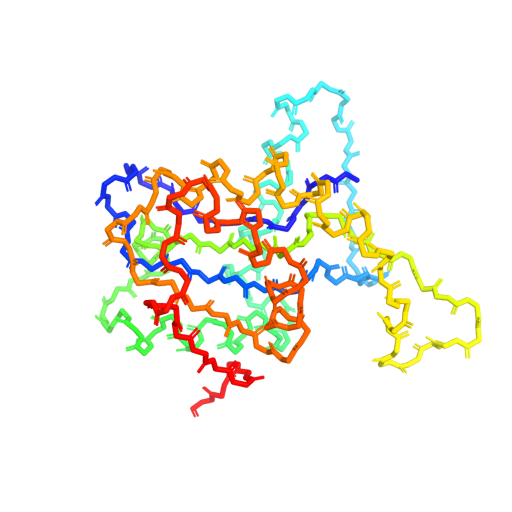5 10.150 1.00 93.81 166 ILE A O 1
ATOM 1333 N N . ARG A 1 167 ? 6.054 -6.698 11.767 1.00 85.69 167 ARG A N 1
ATOM 1334 C CA . ARG A 1 167 ? 7.359 -7.154 11.237 1.00 85.69 167 ARG A CA 1
ATOM 1335 C C . ARG A 1 167 ? 7.236 -7.945 9.935 1.00 85.69 167 ARG A C 1
ATOM 1337 O O . ARG A 1 167 ? 8.181 -7.977 9.157 1.00 85.69 167 ARG A O 1
ATOM 1344 N N . HIS A 1 168 ? 6.128 -8.640 9.756 1.00 81.81 168 HIS A N 1
ATOM 1345 C CA . HIS A 1 168 ? 5.749 -9.423 8.586 1.00 81.81 168 HIS A CA 1
ATOM 1346 C C . HIS A 1 168 ? 4.282 -9.805 8.772 1.00 81.81 168 HIS A C 1
ATOM 1348 O O . HIS A 1 168 ? 3.743 -9.657 9.874 1.00 81.81 168 HIS A O 1
ATOM 1354 N N . PHE A 1 169 ? 3.651 -10.308 7.717 1.00 82.88 169 PHE A N 1
ATOM 1355 C CA . PHE A 1 169 ? 2.380 -11.010 7.831 1.00 82.88 169 PHE A CA 1
ATOM 1356 C C . PHE A 1 169 ? 2.622 -12.337 8.566 1.00 82.88 169 PHE A C 1
ATOM 1358 O O . PHE A 1 169 ? 2.803 -13.378 7.941 1.00 82.88 169 PHE A O 1
ATOM 1365 N N . LYS A 1 170 ? 2.753 -12.282 9.897 1.00 62.00 170 LYS A N 1
ATOM 1366 C CA . LYS A 1 170 ? 2.716 -13.482 10.736 1.00 62.00 170 LYS A CA 1
ATOM 1367 C C . LYS A 1 170 ? 1.278 -14.013 10.767 1.00 62.00 170 LYS A C 1
ATOM 1369 O O . LYS A 1 170 ? 0.365 -13.184 10.785 1.00 62.00 170 LYS A O 1
ATOM 1374 N N . PRO A 1 171 ? 1.086 -15.341 10.780 1.00 49.16 171 PRO A N 1
ATOM 1375 C CA . PRO A 1 171 ? -0.133 -15.939 11.309 1.00 49.16 171 PRO A CA 1
ATOM 1376 C C . PRO A 1 171 ? -0.404 -15.467 12.741 1.00 49.16 171 PRO A C 1
ATOM 1378 O O . PRO A 1 171 ? 0.586 -15.259 13.486 1.00 49.16 171 PRO A O 1
#

Secondary structure (DSSP, 8-state):
----EEE--S-GGG--EEEEES-----TTS-------SHHHHHHHHHHHHHHHHHTT-SHHHHHHHHHHHHHSTT--HHHHHHHEEEEESSSS--PPPTT--SS-------HHHHHHHIIIIIHHHHHT-TTSEEEEEHHHHHHHHHHTHHHHHHTT--GGG-EEESS---

Foldseek 3Di:
DFQQKEFLPADLVLAAEEEAEAEDDPPPVDPDDQPDDDPVSSVVSSHVVVLVCLLVVVDPQSVLVVVLLCVVPPPDDSNSSRNHYMGGYLARHDDDDDPPCPPDPPPPPPPLVNSQVRCVVPVLVSCVSNVNHAAEYAAPNSVVSCVSNVVVSVVSPNDCVSHHYDRHSDD